Protein AF-A0A0B2QK02-F1 (afdb_monomer)

Secondary structure (DSSP, 8-state):
--------------TT-----PPP-TT---HHHHHHHHHHHHHHHHHHHHHHHHHHHHHHHHHHHHHHHHHHHHHHHHHHHHT-

Organism: Glycine soja (NCBI:txid3848)

pLDDT: mean 81.68, std 18.68, range [42.69, 98.44]

Mean predicted aligned error: 13.04 Å

Foldseek 3Di:
DDDDPPDDDPDPPPDPDPDDDDDDDPPDDDPVNVVVVVVVVVVVVVVVVVVVVVVVVVVVVVVVV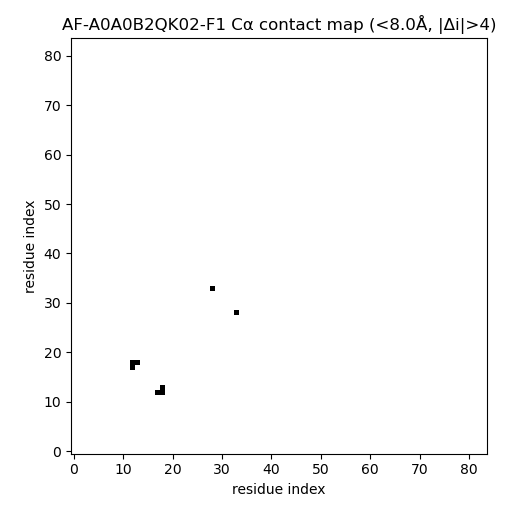VVVVVVVVVVVVVVVVVVD

Sequence (84 aa):
MIVMISSLSYICLVVGKKVSKAPKIQRLV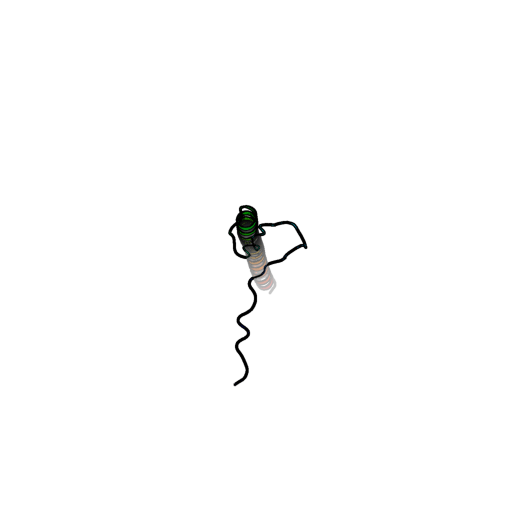TPLTLQRNRARIADKKKRIAKAKSEAAEYQKLLASKKISLGIWNILIYSEGVYNS

Structure (mmCIF, N/CA/C/O backbone):
data_AF-A0A0B2QK02-F1
#
_entry.id   AF-A0A0B2QK02-F1
#
loop_
_atom_site.group_PDB
_atom_site.id
_atom_site.type_symbol
_atom_site.label_atom_id
_atom_site.label_alt_id
_atom_site.label_comp_id
_atom_site.label_asym_id
_atom_site.label_entity_id
_atom_site.label_seq_id
_atom_site.pdbx_PDB_ins_code
_atom_site.Cartn_x
_atom_site.Cartn_y
_atom_site.Cartn_z
_atom_site.occupancy
_atom_site.B_iso_or_equiv
_atom_site.auth_seq_id
_atom_site.auth_comp_id
_atom_site.auth_asym_id
_atom_site.auth_atom_id
_atom_site.pdbx_PDB_model_num
ATOM 1 N N . MET A 1 1 ? -32.000 -37.905 29.933 1.00 48.84 1 MET A N 1
ATOM 2 C CA . MET A 1 1 ? -31.437 -37.693 31.283 1.00 48.84 1 MET A CA 1
ATOM 3 C C . MET A 1 1 ? -29.925 -37.581 31.164 1.00 48.84 1 MET A C 1
ATOM 5 O O . MET A 1 1 ? -29.276 -38.600 31.028 1.00 48.84 1 MET A O 1
ATOM 9 N N . ILE A 1 2 ? -29.425 -36.345 31.097 1.00 42.69 2 ILE A N 1
ATOM 10 C CA . ILE A 1 2 ? -28.167 -35.794 31.642 1.00 42.69 2 ILE A CA 1
ATOM 11 C C . ILE A 1 2 ? -28.352 -34.277 31.427 1.00 42.69 2 ILE A C 1
ATOM 13 O O . ILE A 1 2 ? -28.089 -33.726 30.366 1.00 42.69 2 ILE A O 1
ATOM 17 N N . VAL A 1 3 ? -29.100 -33.708 32.381 1.00 42.97 3 VAL A N 1
ATOM 18 C CA . VAL A 1 3 ? -29.054 -32.336 32.931 1.00 42.97 3 VAL A CA 1
ATOM 19 C C . VAL A 1 3 ? -28.477 -31.245 32.011 1.00 42.97 3 VAL A C 1
ATOM 21 O O . VAL A 1 3 ? -27.289 -31.211 31.726 1.00 42.97 3 VAL A O 1
ATOM 24 N N . MET A 1 4 ? -29.293 -30.314 31.503 1.00 50.47 4 MET A N 1
ATOM 25 C CA . MET A 1 4 ? -29.585 -29.041 32.192 1.00 50.47 4 MET A CA 1
ATOM 26 C C . MET A 1 4 ? -28.451 -28.574 33.115 1.00 50.47 4 MET A C 1
A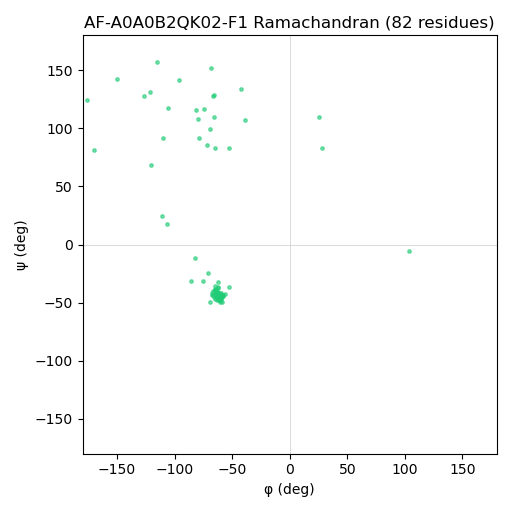TOM 28 O O . MET A 1 4 ? -28.510 -28.754 34.326 1.00 50.47 4 MET A O 1
ATOM 32 N N . ILE A 1 5 ? -27.456 -27.907 32.534 1.00 54.59 5 ILE A N 1
ATOM 33 C CA . ILE A 1 5 ? -26.642 -26.914 33.244 1.00 54.59 5 ILE A CA 1
ATOM 34 C C . ILE A 1 5 ? -26.811 -25.588 32.501 1.00 54.59 5 ILE A C 1
ATOM 36 O O . ILE A 1 5 ? -25.940 -25.056 31.821 1.00 54.59 5 ILE A O 1
ATOM 40 N N . SER A 1 6 ? -28.034 -25.083 32.610 1.00 53.00 6 SER A N 1
ATOM 41 C CA . SER A 1 6 ? -28.353 -23.665 32.600 1.00 53.00 6 SER A CA 1
ATOM 42 C C . SER A 1 6 ? -27.729 -23.011 33.837 1.00 53.00 6 SER A C 1
ATOM 44 O O . SER A 1 6 ? -28.393 -22.875 34.857 1.00 53.00 6 SER A O 1
ATOM 46 N N . SER A 1 7 ? -26.447 -22.659 33.779 1.00 46.94 7 SER A N 1
ATOM 47 C CA . SER A 1 7 ? -25.753 -21.871 34.812 1.00 46.94 7 SER A CA 1
ATOM 48 C C . SER A 1 7 ? -24.330 -21.609 34.304 1.00 46.94 7 SER A C 1
ATOM 50 O O . SER A 1 7 ? -23.629 -22.554 33.979 1.00 46.94 7 SER A O 1
ATOM 52 N N . LEU A 1 8 ? -23.791 -20.407 34.178 1.00 46.41 8 LEU A N 1
ATOM 53 C CA . LEU A 1 8 ? -24.110 -19.156 34.826 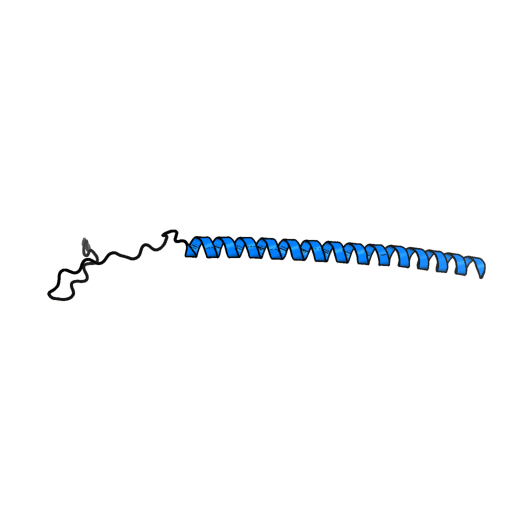1.00 46.41 8 LEU A CA 1
ATOM 54 C C . LEU A 1 8 ? -23.767 -18.018 33.867 1.00 46.41 8 LEU A C 1
ATOM 56 O O . LEU A 1 8 ? -22.738 -18.032 33.192 1.00 46.41 8 LEU A O 1
ATOM 60 N N . SER A 1 9 ? -24.604 -16.985 33.886 1.00 46.72 9 SER A N 1
ATOM 61 C CA . SER A 1 9 ? -24.170 -15.636 33.560 1.00 46.72 9 SER A CA 1
ATOM 62 C C . SER A 1 9 ? -22.819 -15.359 34.217 1.00 46.72 9 SER A C 1
ATOM 64 O O . SER A 1 9 ? -22.650 -15.631 35.406 1.00 46.72 9 SER A O 1
ATOM 66 N N . TYR A 1 10 ? -21.893 -14.784 33.458 1.00 48.78 10 TYR A N 1
ATOM 67 C CA . TYR A 1 10 ? -20.664 -14.174 33.947 1.00 48.78 10 TYR A CA 1
ATOM 68 C C . TYR A 1 10 ? -20.969 -13.138 35.044 1.00 48.78 10 TYR A C 1
ATOM 70 O O . TYR A 1 10 ? -21.071 -11.942 34.786 1.00 48.78 10 TYR A O 1
ATOM 78 N N . ILE A 1 11 ? -21.132 -13.595 36.280 1.00 55.97 11 ILE A N 1
ATOM 79 C CA . ILE A 1 11 ? -21.226 -12.770 37.475 1.00 55.97 11 ILE A CA 1
ATOM 80 C C . ILE A 1 11 ? -19.929 -13.033 38.232 1.00 55.97 11 ILE A C 1
ATOM 82 O O . ILE A 1 11 ? -19.790 -13.976 39.004 1.00 55.97 11 ILE A O 1
ATOM 86 N N . CYS A 1 12 ? -18.934 -12.197 37.947 1.00 49.59 12 CYS A N 1
ATOM 87 C CA . CYS A 1 12 ? -17.750 -12.069 38.783 1.00 49.59 12 CYS A CA 1
ATOM 88 C C . CYS A 1 12 ? -18.173 -11.335 40.066 1.00 49.59 12 CYS A C 1
ATOM 90 O O . CYS A 1 12 ? -18.117 -10.108 40.145 1.00 49.59 12 CYS A O 1
ATOM 92 N N . LEU A 1 13 ? -18.676 -12.085 41.049 1.00 53.56 13 LEU A N 1
ATOM 93 C CA . LEU A 1 13 ? -18.883 -11.597 42.411 1.00 53.56 13 LEU A CA 1
ATOM 94 C C . LEU A 1 13 ? -17.533 -11.602 43.129 1.00 53.56 13 LEU A C 1
ATOM 96 O O . LEU A 1 13 ? -17.139 -12.586 43.747 1.00 53.56 13 LEU A O 1
ATOM 100 N N . VAL A 1 14 ? -16.824 -10.475 43.059 1.00 55.75 14 VAL A N 1
ATOM 101 C CA . VAL A 1 14 ? -15.837 -10.136 44.088 1.00 55.75 14 VAL A CA 1
ATOM 102 C C . VAL A 1 14 ? -16.630 -9.911 45.376 1.00 55.75 14 VAL A C 1
ATOM 104 O O . VAL A 1 14 ? -17.422 -8.972 45.474 1.00 55.75 14 VAL A O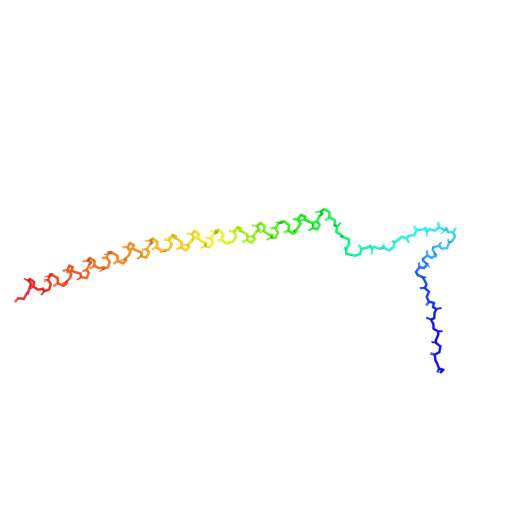 1
ATOM 107 N N . VAL A 1 15 ? -16.461 -10.844 46.311 1.00 57.50 15 VAL A N 1
ATOM 108 C CA . VAL A 1 15 ? -17.138 -10.958 47.608 1.00 57.50 15 VAL A CA 1
ATOM 109 C C . VAL A 1 15 ? -17.338 -9.578 48.256 1.00 57.50 15 VAL A C 1
ATOM 111 O O . VAL A 1 15 ? -16.390 -8.948 48.716 1.00 57.50 15 VAL A O 1
ATOM 114 N N . GLY A 1 16 ? -18.587 -9.093 48.256 1.00 61.09 16 GLY A N 1
ATOM 115 C CA . GLY A 1 16 ? -19.034 -7.941 49.052 1.00 61.09 16 GLY A CA 1
ATOM 116 C C . GLY A 1 16 ? -19.233 -6.591 48.342 1.00 61.09 16 GLY A C 1
ATOM 117 O O . GLY A 1 16 ? -19.752 -5.676 48.977 1.00 61.09 16 GLY A O 1
ATOM 118 N N . LYS A 1 17 ? -18.896 -6.421 47.052 1.00 66.19 17 LYS A N 1
ATOM 119 C CA . LYS A 1 17 ? -19.177 -5.164 46.312 1.00 66.19 17 LYS A CA 1
ATOM 120 C C . LYS A 1 17 ? -19.938 -5.449 45.016 1.00 66.19 17 LYS A C 1
ATOM 122 O O . LYS A 1 17 ? -19.493 -6.248 44.198 1.00 66.19 17 LYS A O 1
ATOM 127 N N . LYS A 1 18 ? -21.075 -4.776 44.791 1.00 70.00 18 LYS A N 1
ATOM 128 C CA . LYS A 1 18 ? -21.797 -4.837 43.506 1.00 70.00 18 LYS A CA 1
ATOM 129 C C . LYS A 1 18 ? -20.959 -4.126 42.438 1.00 70.00 18 LYS A C 1
ATOM 131 O O . LYS A 1 18 ? -20.956 -2.901 42.374 1.00 70.00 18 LYS A O 1
ATOM 136 N N . VAL A 1 19 ? -20.228 -4.882 41.621 1.00 74.25 19 VAL A N 1
ATOM 137 C CA . VAL A 1 19 ? -19.420 -4.335 40.522 1.00 74.25 19 VAL A CA 1
ATOM 138 C C . VAL A 1 19 ? -20.105 -4.639 39.194 1.00 74.25 19 VAL A C 1
ATOM 140 O O . VAL A 1 19 ? -20.256 -5.796 38.817 1.00 74.25 19 VAL A O 1
ATOM 143 N N . SER A 1 20 ? -20.495 -3.594 38.464 1.00 83.62 20 SER A N 1
ATOM 144 C CA . SER A 1 20 ? -20.943 -3.723 37.075 1.00 83.62 20 SER A CA 1
ATOM 145 C C . SER A 1 20 ? -19.718 -3.796 36.159 1.00 83.62 20 SER A C 1
ATOM 147 O O . SER A 1 20 ? -18.918 -2.858 36.105 1.00 83.62 20 SER A O 1
ATOM 149 N N . LYS A 1 21 ? -19.527 -4.927 35.470 1.00 83.44 21 LYS A N 1
ATOM 150 C CA . LYS A 1 21 ? -18.514 -5.097 34.418 1.00 83.44 21 LYS A CA 1
ATOM 151 C C . LYS A 1 21 ? -19.203 -5.480 33.118 1.00 83.44 21 LYS A C 1
ATOM 153 O O . LYS A 1 21 ? -20.010 -6.402 33.094 1.00 83.44 21 LYS A O 1
ATOM 158 N N . ALA A 1 22 ? -18.841 -4.791 32.040 1.00 87.94 22 ALA A N 1
ATOM 159 C CA . ALA A 1 22 ? -19.266 -5.139 30.694 1.00 87.94 22 ALA A CA 1
ATOM 160 C C . ALA A 1 22 ? -18.186 -5.986 29.997 1.00 87.94 22 ALA A C 1
ATOM 162 O O . ALA A 1 22 ? -16.991 -5.713 30.169 1.00 87.94 22 ALA A O 1
ATOM 163 N N . PRO A 1 23 ? -18.571 -6.996 29.201 1.00 91.00 23 PRO A N 1
ATOM 164 C CA . PRO A 1 23 ? -17.627 -7.755 28.394 1.00 91.00 23 PRO A CA 1
ATOM 165 C C . PRO A 1 23 ? -17.042 -6.886 27.272 1.00 91.00 23 PRO A C 1
ATOM 167 O O . PRO A 1 23 ? -17.677 -5.960 26.764 1.00 91.00 23 PRO A O 1
ATOM 170 N N . LYS A 1 24 ? -15.818 -7.206 26.845 1.00 92.62 24 LYS A N 1
ATOM 171 C CA . LYS A 1 24 ? -15.174 -6.530 25.716 1.00 92.62 24 LYS A CA 1
ATOM 172 C C . LYS A 1 24 ? -15.919 -6.837 24.416 1.00 92.62 24 LYS A C 1
ATOM 174 O O . LYS A 1 24 ? -16.051 -7.994 24.024 1.00 92.62 24 LYS A O 1
ATOM 179 N N . ILE A 1 25 ? -16.289 -5.792 23.683 1.00 92.31 25 ILE A N 1
ATOM 180 C CA . ILE A 1 25 ? -16.849 -5.929 22.337 1.00 92.31 25 ILE A CA 1
ATOM 181 C C . ILE A 1 25 ? -15.701 -6.162 21.346 1.00 92.31 25 ILE A C 1
ATOM 183 O O . ILE A 1 25 ? -14.912 -5.265 21.052 1.00 92.31 25 ILE A O 1
ATOM 187 N N . GLN A 1 26 ? -15.583 -7.385 20.830 1.00 91.62 26 GLN A N 1
ATOM 188 C CA . GLN A 1 26 ? -14.405 -7.815 20.067 1.00 91.62 26 GLN A CA 1
ATOM 189 C C . GLN A 1 26 ? -14.333 -7.266 18.631 1.00 91.62 26 GLN A C 1
ATOM 191 O O .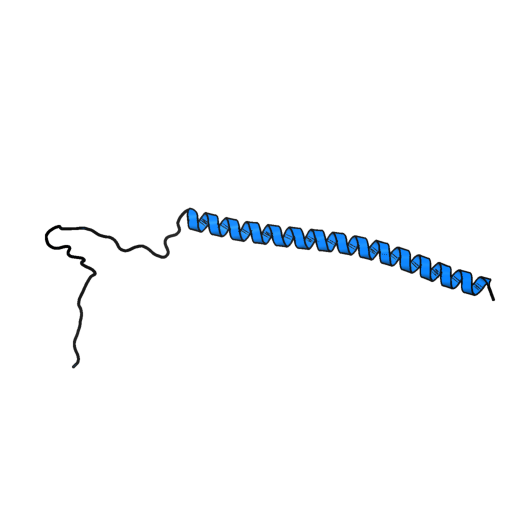 GLN A 1 26 ? -13.239 -7.078 18.098 1.00 91.62 26 GLN A O 1
ATOM 196 N N . ARG A 1 27 ? -15.475 -7.034 17.978 1.00 93.12 27 ARG A N 1
ATOM 197 C CA . ARG A 1 27 ? -15.550 -6.599 16.569 1.00 93.12 27 ARG A CA 1
ATOM 198 C C . ARG A 1 27 ? -16.048 -5.160 16.422 1.00 93.12 27 ARG A C 1
ATOM 200 O O . ARG A 1 27 ? -16.574 -4.790 15.380 1.00 93.12 27 ARG A O 1
ATOM 207 N N . LEU A 1 28 ? -15.859 -4.351 17.463 1.00 94.81 28 LEU A N 1
ATOM 208 C CA . LEU A 1 28 ? -16.161 -2.928 17.413 1.00 94.81 28 LEU A CA 1
ATOM 209 C C . LEU A 1 28 ? -15.223 -2.228 16.423 1.00 94.81 28 LEU A C 1
ATOM 211 O O . LEU A 1 28 ? -13.998 -2.348 16.515 1.00 94.81 28 LEU A O 1
ATOM 215 N N . VAL A 1 29 ? -15.798 -1.466 15.495 1.00 95.69 29 VAL A N 1
ATOM 216 C CA . VAL A 1 29 ? -15.021 -0.594 14.614 1.00 95.69 29 VAL A CA 1
ATOM 217 C C . VAL A 1 29 ? -14.551 0.606 15.428 1.00 95.69 29 VAL A C 1
ATOM 219 O O . VAL A 1 29 ? -15.350 1.388 15.929 1.00 95.69 29 VAL A O 1
ATOM 222 N N . THR A 1 30 ? -13.236 0.741 15.568 1.00 96.44 30 THR A N 1
ATOM 223 C CA . THR A 1 30 ? -12.593 1.854 16.280 1.00 96.44 30 THR A CA 1
ATOM 224 C C . THR A 1 30 ? -11.766 2.707 15.314 1.00 96.44 30 THR A C 1
ATOM 226 O O . THR A 1 30 ? -11.310 2.191 14.285 1.00 96.44 30 THR A O 1
ATOM 229 N N . PRO A 1 31 ? -11.477 3.984 15.625 1.00 97.62 31 PRO A N 1
ATOM 230 C CA . PRO A 1 31 ? -10.637 4.833 14.772 1.00 97.62 31 PRO A CA 1
ATOM 231 C C . PRO A 1 31 ? -9.283 4.193 14.429 1.00 97.62 31 PRO A C 1
ATOM 233 O O . PRO A 1 31 ? -8.820 4.256 13.291 1.00 97.62 31 PRO A O 1
ATOM 236 N N . LEU A 1 32 ? -8.697 3.464 15.382 1.00 96.56 32 LEU A N 1
ATOM 237 C CA . LEU A 1 32 ? -7.450 2.725 15.198 1.00 96.56 32 LEU A CA 1
ATOM 238 C C . LEU A 1 32 ? -7.579 1.587 14.169 1.00 96.56 32 LEU A C 1
ATOM 240 O O . LEU A 1 32 ? -6.672 1.357 13.366 1.00 96.56 32 LEU A O 1
ATOM 244 N N . THR A 1 33 ? -8.712 0.876 14.154 1.00 96.88 33 THR A N 1
ATOM 245 C CA . THR A 1 33 ? -8.975 -0.152 13.129 1.00 96.88 33 THR A CA 1
ATOM 246 C C . THR A 1 33 ? -9.088 0.464 11.732 1.00 96.88 33 THR A C 1
ATOM 248 O O . THR A 1 33 ? -8.531 -0.083 10.776 1.00 96.88 33 THR A O 1
ATOM 251 N N . LEU A 1 34 ? -9.709 1.645 11.619 1.00 97.62 34 LEU A N 1
ATOM 252 C CA . LEU A 1 34 ? -9.805 2.394 10.364 1.00 97.62 34 LEU A CA 1
ATOM 253 C C . LEU A 1 34 ? -8.431 2.886 9.895 1.00 97.62 34 LEU A C 1
ATOM 255 O O . LEU A 1 34 ? -8.100 2.736 8.719 1.00 97.62 34 LEU A O 1
ATOM 259 N N . GLN A 1 35 ? -7.603 3.405 10.805 1.00 98.25 35 GLN A N 1
ATOM 260 C CA . GLN A 1 35 ? -6.245 3.860 10.499 1.00 98.25 35 GLN A CA 1
ATOM 261 C C . GLN A 1 35 ? -5.379 2.724 9.940 1.00 98.25 35 GLN A C 1
ATOM 263 O O . GLN A 1 35 ? -4.746 2.888 8.898 1.00 98.25 35 GLN A O 1
ATOM 268 N N . ARG A 1 36 ? -5.411 1.539 10.564 1.00 98.19 36 ARG A N 1
ATOM 269 C CA . ARG A 1 36 ? -4.686 0.355 10.066 1.00 98.19 36 ARG A CA 1
ATOM 270 C C . ARG A 1 36 ? -5.176 -0.099 8.694 1.00 98.19 36 ARG A C 1
ATOM 272 O O . ARG A 1 36 ? -4.380 -0.543 7.871 1.00 98.19 36 ARG A O 1
ATOM 279 N N . ASN A 1 37 ? -6.480 -0.007 8.432 1.00 97.75 37 ASN A N 1
ATOM 280 C CA . ASN A 1 37 ? -7.020 -0.319 7.111 1.00 97.75 37 ASN A CA 1
ATOM 281 C C . ASN A 1 37 ? -6.516 0.671 6.049 1.00 97.75 37 ASN A C 1
ATOM 283 O O . ASN A 1 37 ? -6.016 0.258 5.004 1.00 97.75 37 ASN A O 1
ATOM 287 N N . ARG A 1 38 ? -6.569 1.974 6.352 1.00 98.44 38 ARG A N 1
ATOM 288 C CA . ARG A 1 38 ? -6.044 3.031 5.475 1.00 98.44 38 ARG A CA 1
ATOM 289 C C . ARG A 1 38 ? -4.553 2.840 5.188 1.00 98.44 38 ARG A C 1
ATOM 291 O O . ARG A 1 38 ? -4.162 2.923 4.028 1.00 98.44 38 ARG A O 1
ATOM 298 N N . ALA A 1 39 ? -3.754 2.509 6.205 1.00 98.44 39 ALA A N 1
ATOM 299 C CA . ALA A 1 39 ? -2.328 2.220 6.052 1.00 98.44 39 ALA A CA 1
ATOM 300 C C . ALA A 1 39 ? -2.081 1.047 5.087 1.00 98.44 39 ALA A C 1
ATOM 302 O O . ALA A 1 39 ? -1.358 1.205 4.107 1.00 98.44 39 ALA A O 1
ATOM 303 N N . ARG A 1 40 ? -2.781 -0.085 5.269 1.00 98.44 40 ARG A N 1
ATOM 304 C CA . ARG A 1 40 ? -2.674 -1.243 4.357 1.00 98.44 40 ARG A CA 1
ATOM 305 C C . ARG A 1 40 ? -2.989 -0.884 2.904 1.00 98.44 40 ARG A C 1
ATOM 307 O O . ARG A 1 40 ? -2.301 -1.337 1.989 1.00 98.44 40 ARG A O 1
ATOM 314 N N . ILE A 1 41 ? -4.027 -0.078 2.682 1.00 98.25 41 ILE A N 1
ATOM 315 C CA . ILE A 1 41 ? -4.416 0.368 1.337 1.00 98.25 41 ILE A CA 1
ATOM 316 C C . ILE A 1 41 ? -3.347 1.295 0.745 1.00 98.25 41 ILE A C 1
ATOM 318 O O . ILE A 1 41 ? -2.991 1.141 -0.425 1.00 98.25 41 ILE A O 1
ATOM 322 N N . ALA A 1 42 ? -2.820 2.233 1.534 1.00 98.38 42 ALA A N 1
ATOM 323 C CA . ALA A 1 42 ? -1.763 3.142 1.101 1.00 98.38 42 ALA A CA 1
ATOM 324 C C . ALA A 1 42 ? -0.495 2.376 0.699 1.00 98.38 42 ALA A C 1
ATOM 326 O O . ALA A 1 42 ? 0.051 2.620 -0.376 1.00 98.38 42 ALA A O 1
ATOM 327 N N . ASP A 1 43 ? -0.081 1.391 1.494 1.00 98.25 43 ASP A N 1
ATOM 328 C CA . ASP A 1 43 ? 1.093 0.569 1.194 1.00 98.25 43 ASP A CA 1
ATOM 329 C C . ASP A 1 43 ? 0.898 -0.263 -0.076 1.00 98.25 43 ASP A C 1
ATOM 331 O O . ASP A 1 43 ? 1.803 -0.350 -0.909 1.00 98.25 43 ASP A O 1
ATOM 335 N N . LYS A 1 44 ? -0.305 -0.813 -0.291 1.00 98.44 44 LYS A N 1
ATOM 336 C CA . LYS A 1 44 ? -0.636 -1.514 -1.541 1.00 98.44 44 LYS A CA 1
ATOM 337 C C . LYS A 1 44 ? -0.511 -0.586 -2.753 1.00 98.44 44 LYS A C 1
ATOM 339 O O . LYS A 1 44 ? 0.084 -0.978 -3.755 1.00 98.44 44 LYS A O 1
ATOM 344 N N . LYS A 1 45 ? -1.024 0.645 -2.661 1.00 98.31 45 LYS A N 1
ATOM 345 C CA . LYS A 1 45 ? -0.903 1.646 -3.736 1.00 98.31 45 LYS A CA 1
ATOM 346 C C . LYS A 1 45 ? 0.557 2.016 -4.009 1.00 98.31 45 LYS A C 1
ATOM 348 O O . LYS A 1 45 ? 0.955 2.043 -5.170 1.00 98.31 45 LYS A O 1
ATOM 353 N N . LYS A 1 46 ? 1.362 2.225 -2.959 1.00 98.19 46 LYS A N 1
ATOM 354 C CA . LYS A 1 46 ? 2.802 2.516 -3.079 1.00 98.19 46 LYS A CA 1
ATOM 355 C C . LYS A 1 46 ? 3.553 1.402 -3.813 1.00 98.19 46 LYS A C 1
ATOM 357 O O . LYS A 1 46 ? 4.315 1.691 -4.729 1.00 98.19 46 LYS A O 1
ATOM 362 N N . ARG A 1 47 ? 3.294 0.133 -3.469 1.00 98.25 47 ARG A N 1
ATOM 363 C CA . ARG A 1 47 ? 3.916 -1.024 -4.144 1.00 98.25 47 ARG A CA 1
ATOM 364 C C . ARG A 1 47 ? 3.576 -1.079 -5.633 1.00 98.25 47 ARG A C 1
ATOM 366 O O . ARG A 1 47 ? 4.460 -1.310 -6.446 1.00 98.25 47 ARG A O 1
ATOM 373 N N . ILE A 1 48 ? 2.314 -0.828 -5.989 1.00 97.94 48 ILE A N 1
ATOM 374 C CA . ILE A 1 48 ? 1.875 -0.820 -7.393 1.00 97.94 48 ILE A CA 1
ATOM 375 C C . ILE A 1 48 ? 2.541 0.319 -8.171 1.00 97.94 48 ILE A C 1
ATOM 377 O O . ILE A 1 48 ? 2.985 0.103 -9.294 1.00 97.94 48 ILE A O 1
ATOM 381 N N . ALA A 1 49 ? 2.619 1.520 -7.592 1.00 97.88 49 ALA A N 1
ATOM 382 C CA . ALA A 1 49 ? 3.270 2.658 -8.239 1.00 97.88 49 ALA A CA 1
ATOM 383 C C . ALA A 1 49 ? 4.755 2.374 -8.521 1.00 97.88 49 ALA A C 1
ATOM 385 O O . ALA A 1 49 ? 5.202 2.587 -9.644 1.00 97.88 49 ALA A O 1
ATOM 386 N N . LYS A 1 50 ? 5.469 1.807 -7.539 1.00 97.81 50 LYS A N 1
ATOM 387 C CA . LYS A 1 50 ? 6.874 1.402 -7.676 1.00 97.81 50 LYS A CA 1
ATOM 388 C C . LYS A 1 50 ? 7.077 0.357 -8.782 1.00 97.81 50 LYS A C 1
ATOM 390 O O . LYS A 1 50 ? 7.911 0.544 -9.656 1.00 97.81 50 LYS A O 1
ATOM 395 N N . ALA A 1 51 ? 6.262 -0.698 -8.806 1.00 96.81 51 ALA A N 1
ATOM 396 C CA . ALA A 1 51 ? 6.367 -1.725 -9.845 1.00 96.81 51 ALA A CA 1
ATOM 397 C C . ALA A 1 51 ? 6.107 -1.163 -11.257 1.00 96.81 51 ALA A C 1
ATOM 399 O O . ALA A 1 51 ? 6.751 -1.565 -12.223 1.00 96.81 51 ALA A O 1
ATOM 400 N N . LYS A 1 52 ? 5.175 -0.207 -11.387 1.00 97.44 52 LYS A N 1
ATOM 401 C CA . LYS A 1 52 ? 4.896 0.460 -12.666 1.00 97.44 52 LYS A CA 1
ATOM 402 C C . LYS A 1 52 ? 6.056 1.340 -13.134 1.00 97.44 52 LYS A C 1
ATOM 404 O O . LYS A 1 52 ? 6.357 1.319 -14.325 1.00 97.44 52 LYS A O 1
ATOM 409 N N . SER A 1 53 ? 6.689 2.102 -12.238 1.00 96.88 53 SER A N 1
ATOM 410 C CA . SER A 1 53 ? 7.844 2.933 -12.605 1.00 96.88 53 SER A CA 1
ATOM 411 C C . SER A 1 53 ? 9.035 2.076 -13.027 1.00 96.88 53 SER A C 1
ATOM 413 O O . SER A 1 53 ? 9.605 2.320 -14.085 1.00 96.88 53 SER A O 1
ATOM 415 N N . GLU A 1 54 ? 9.334 1.014 -12.275 1.00 96.38 54 GLU A N 1
ATOM 416 C CA . GLU A 1 54 ? 10.421 0.076 -12.591 1.00 96.38 54 GLU A CA 1
ATOM 417 C C . GLU A 1 54 ? 10.197 -0.624 -13.941 1.00 96.38 54 GLU A C 1
ATOM 419 O O . GLU A 1 54 ? 11.113 -0.721 -14.757 1.00 96.38 54 GLU A O 1
ATOM 424 N N . ALA A 1 55 ? 8.964 -1.056 -14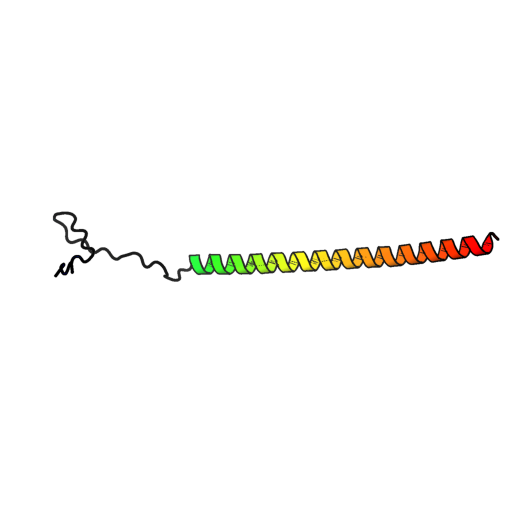.230 1.00 96.75 55 ALA A N 1
ATOM 425 C CA . ALA A 1 55 ? 8.629 -1.652 -15.522 1.00 96.75 55 ALA A CA 1
ATOM 426 C C . ALA A 1 55 ? 8.806 -0.660 -16.684 1.00 96.75 55 ALA A C 1
ATOM 428 O O . ALA A 1 55 ? 9.334 -1.030 -17.734 1.00 96.75 55 ALA A O 1
ATOM 429 N N . ALA A 1 56 ? 8.401 0.601 -16.501 1.00 96.88 56 ALA A N 1
ATOM 430 C CA . ALA A 1 56 ? 8.565 1.639 -17.516 1.00 96.88 56 ALA A CA 1
ATOM 431 C C . ALA A 1 56 ? 10.047 1.975 -17.766 1.00 96.88 56 ALA A C 1
ATOM 433 O O . ALA A 1 56 ? 10.458 2.157 -18.912 1.00 96.88 56 ALA A O 1
ATOM 434 N N . GLU A 1 57 ? 10.864 2.031 -16.714 1.00 95.69 57 GLU A N 1
ATOM 435 C CA . GLU A 1 57 ? 12.316 2.223 -16.821 1.00 95.69 57 GLU A CA 1
ATOM 436 C C . GLU A 1 57 ? 12.985 1.059 -17.556 1.00 95.69 57 GLU A C 1
ATOM 438 O O . GLU A 1 57 ? 13.771 1.272 -18.484 1.00 95.69 57 GLU A O 1
ATOM 443 N N . TYR A 1 58 ? 12.612 -0.174 -17.215 1.00 96.44 58 TYR A N 1
ATOM 444 C CA . TYR A 1 58 ? 13.131 -1.363 -17.881 1.00 96.44 58 TYR A CA 1
ATOM 445 C C . TYR A 1 58 ? 12.756 -1.411 -19.370 1.00 96.44 58 TYR A C 1
ATOM 447 O O . TYR A 1 58 ? 13.596 -1.728 -20.214 1.00 96.44 58 TYR A O 1
ATOM 455 N N . GLN A 1 59 ? 11.524 -1.030 -19.722 1.00 95.88 59 GLN A N 1
ATOM 456 C CA . GLN A 1 59 ? 11.089 -0.940 -21.120 1.00 95.88 59 GLN A CA 1
ATOM 457 C C . GLN A 1 59 ? 11.921 0.064 -21.927 1.00 95.88 59 GLN A C 1
ATOM 459 O O . GLN A 1 59 ? 12.309 -0.244 -23.056 1.00 95.88 59 GLN A O 1
ATOM 464 N N . LYS A 1 60 ? 12.248 1.228 -21.348 1.00 95.62 60 LYS A N 1
ATOM 465 C CA . LYS A 1 60 ? 13.130 2.217 -21.991 1.00 95.62 60 LYS A CA 1
ATOM 466 C C . LYS A 1 60 ? 14.51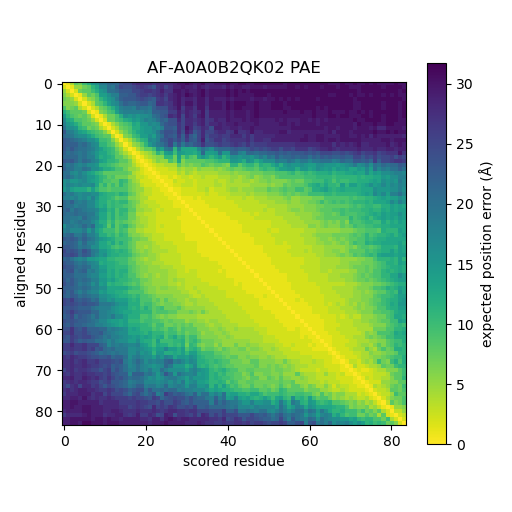9 1.637 -22.245 1.00 95.62 60 LYS A C 1
ATOM 468 O O . LYS A 1 60 ? 15.018 1.722 -23.365 1.00 95.62 60 LYS A O 1
ATOM 473 N N . LEU A 1 61 ? 15.107 0.985 -21.239 1.00 95.12 61 LEU A N 1
ATOM 474 C CA . LEU A 1 61 ? 16.418 0.345 -21.367 1.00 95.12 61 LEU A CA 1
ATOM 475 C C . LEU A 1 61 ? 16.425 -0.725 -22.468 1.00 95.12 61 LEU A C 1
ATOM 477 O O . LEU A 1 61 ? 17.358 -0.792 -23.270 1.00 95.12 61 LEU A O 1
ATOM 481 N N . LEU A 1 62 ? 15.380 -1.553 -22.526 1.00 95.56 62 LEU A N 1
ATOM 482 C CA . LEU A 1 62 ? 15.233 -2.566 -23.568 1.00 95.56 62 LEU A CA 1
ATOM 483 C C . LEU A 1 62 ? 15.118 -1.950 -24.962 1.00 95.56 62 LEU A C 1
ATOM 485 O O . LEU A 1 62 ? 15.729 -2.471 -25.893 1.00 95.56 62 LEU A O 1
ATOM 489 N N . ALA A 1 63 ? 14.363 -0.862 -25.119 1.00 95.00 63 ALA A N 1
ATOM 490 C CA . ALA A 1 63 ? 14.243 -0.171 -26.399 1.00 95.00 63 ALA A CA 1
ATOM 491 C C . ALA A 1 63 ? 15.607 0.355 -26.877 1.00 95.00 63 ALA A C 1
ATOM 493 O O . ALA A 1 63 ? 16.004 0.067 -28.007 1.00 95.00 63 ALA A O 1
ATOM 494 N N . SER A 1 64 ? 16.368 1.023 -26.002 1.00 93.06 64 SER A N 1
ATOM 495 C CA . SER A 1 64 ? 17.720 1.504 -26.322 1.00 93.06 64 SER A CA 1
ATOM 496 C C . SER A 1 64 ? 18.666 0.366 -26.720 1.00 93.06 64 SER A C 1
ATOM 498 O O . SER A 1 64 ? 19.371 0.474 -27.724 1.00 93.06 64 SER A O 1
ATOM 500 N N . LYS A 1 65 ? 18.646 -0.759 -25.987 1.00 91.56 65 LYS A N 1
ATOM 501 C CA . LYS A 1 65 ? 19.460 -1.941 -26.324 1.00 91.56 65 LYS A CA 1
ATOM 502 C C . LYS A 1 65 ? 19.067 -2.557 -27.667 1.00 91.56 65 LYS A C 1
ATOM 504 O O . LYS A 1 65 ? 19.947 -2.906 -28.442 1.00 91.56 65 LYS A O 1
ATOM 509 N N . LYS A 1 66 ? 17.768 -2.669 -27.965 1.00 90.19 66 LYS A N 1
ATOM 510 C CA . LYS A 1 66 ? 17.277 -3.211 -29.244 1.00 90.19 66 LYS A CA 1
ATOM 511 C C . LYS A 1 66 ? 17.720 -2.367 -30.436 1.00 90.19 66 LYS A C 1
ATOM 513 O O . LYS A 1 66 ? 18.174 -2.931 -31.424 1.00 90.19 66 LYS A O 1
ATOM 518 N N . ILE A 1 67 ? 17.624 -1.040 -30.325 1.00 91.25 67 ILE A N 1
ATOM 519 C CA . ILE A 1 67 ? 18.078 -0.116 -31.375 1.00 91.25 67 ILE A CA 1
ATOM 520 C C . ILE A 1 67 ? 19.582 -0.292 -31.612 1.00 91.25 67 ILE A C 1
ATOM 522 O O . ILE A 1 67 ? 20.005 -0.499 -32.745 1.00 91.25 67 ILE A O 1
ATOM 526 N N . SER A 1 68 ? 20.378 -0.278 -30.539 1.00 87.69 68 SER A N 1
ATOM 527 C CA . SER A 1 68 ? 21.834 -0.439 -30.626 1.00 87.69 68 SER A CA 1
ATOM 528 C C . SER A 1 68 ? 22.242 -1.784 -31.235 1.00 87.69 68 SER A C 1
ATOM 530 O O . SER A 1 68 ? 23.073 -1.807 -32.139 1.00 87.69 68 SER A O 1
ATOM 532 N N . LEU A 1 69 ? 21.622 -2.887 -30.800 1.00 86.81 69 LEU A N 1
ATOM 533 C CA . LEU A 1 69 ? 21.878 -4.221 -31.352 1.00 86.81 69 LEU A CA 1
ATOM 534 C C . LEU A 1 69 ? 21.490 -4.315 -32.828 1.00 86.81 69 LEU A C 1
ATOM 536 O O . LEU A 1 69 ? 22.219 -4.925 -33.600 1.00 86.81 69 LEU A O 1
ATOM 540 N N . GLY A 1 70 ? 20.373 -3.704 -33.229 1.00 88.38 70 GLY A N 1
ATOM 541 C CA . GLY A 1 70 ? 19.960 -3.657 -34.631 1.00 88.38 70 GLY A CA 1
ATOM 542 C C . GLY A 1 70 ? 20.984 -2.940 -35.511 1.00 88.38 70 GLY A C 1
ATOM 543 O O . GLY A 1 70 ? 21.372 -3.472 -36.546 1.00 88.38 70 GLY A O 1
ATOM 544 N N . ILE A 1 71 ? 21.472 -1.778 -35.065 1.00 86.62 71 ILE A N 1
ATOM 545 C CA . ILE A 1 71 ? 22.498 -1.002 -35.779 1.00 86.62 71 ILE A CA 1
ATOM 546 C C . ILE A 1 71 ? 23.811 -1.789 -35.878 1.00 86.62 71 ILE A C 1
ATOM 548 O O . ILE A 1 71 ? 24.378 -1.880 -36.963 1.00 86.62 71 ILE A O 1
ATOM 552 N N . TRP A 1 72 ? 24.267 -2.396 -34.777 1.00 85.56 72 TRP A N 1
ATOM 553 C CA . TRP A 1 72 ? 25.474 -3.231 -34.769 1.00 85.56 72 TRP A CA 1
ATOM 554 C C . TRP A 1 72 ? 25.368 -4.414 -35.730 1.00 85.56 72 TRP A C 1
ATOM 556 O O . TRP A 1 72 ? 26.318 -4.696 -36.452 1.00 85.56 72 TRP A O 1
ATOM 566 N N . ASN A 1 73 ? 24.210 -5.078 -35.778 1.00 83.69 73 ASN A N 1
ATOM 567 C CA . ASN A 1 73 ? 23.997 -6.182 -36.709 1.00 83.69 73 ASN A CA 1
ATOM 568 C C . ASN A 1 73 ? 24.081 -5.688 -38.160 1.00 83.69 73 ASN A C 1
ATOM 570 O O . ASN A 1 73 ? 24.817 -6.261 -38.952 1.00 83.69 73 ASN A O 1
ATOM 574 N N . ILE A 1 74 ? 23.394 -4.589 -38.497 1.00 83.31 74 ILE A N 1
ATOM 575 C CA . ILE A 1 74 ? 23.432 -3.994 -39.846 1.00 83.31 74 ILE A CA 1
ATOM 576 C C . ILE A 1 74 ? 24.865 -3.629 -40.256 1.00 83.31 74 ILE A C 1
ATOM 578 O O . ILE A 1 74 ? 25.263 -3.927 -41.380 1.00 83.31 74 ILE A O 1
ATOM 582 N N . LEU A 1 75 ? 25.641 -3.017 -39.3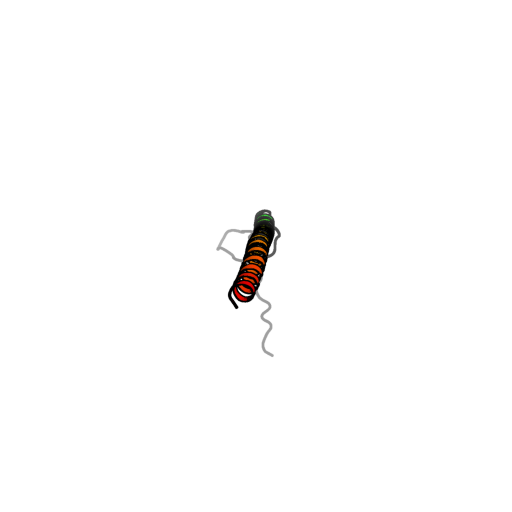57 1.00 81.19 75 LEU A N 1
ATOM 583 C CA . LEU A 1 75 ? 27.039 -2.663 -39.616 1.00 81.19 75 LEU A CA 1
ATOM 584 C C . LEU A 1 75 ? 27.899 -3.901 -39.881 1.00 81.19 75 LEU A C 1
ATOM 586 O O . LEU A 1 75 ? 28.607 -3.922 -40.881 1.00 81.19 75 LEU A O 1
ATOM 590 N N . ILE A 1 76 ? 27.767 -4.955 -39.068 1.00 78.81 76 ILE A N 1
ATOM 591 C CA . ILE A 1 76 ? 28.483 -6.225 -39.280 1.00 78.81 76 ILE A CA 1
ATOM 592 C C . ILE A 1 76 ? 28.119 -6.849 -40.637 1.00 78.81 76 ILE A C 1
ATOM 594 O O . ILE A 1 76 ? 29.005 -7.284 -41.371 1.00 78.81 76 ILE A O 1
ATOM 598 N N . TYR A 1 77 ? 26.832 -6.867 -41.004 1.00 75.38 77 TYR A N 1
ATOM 599 C CA . TYR A 1 77 ? 26.401 -7.375 -42.312 1.00 75.38 77 TYR A CA 1
ATOM 600 C C . TYR A 1 77 ? 26.921 -6.516 -43.473 1.00 75.38 77 TYR A C 1
ATOM 602 O O . TYR A 1 77 ? 27.272 -7.063 -44.514 1.00 75.38 77 TYR A O 1
ATOM 610 N N . SER A 1 78 ? 27.007 -5.194 -43.311 1.00 67.12 78 SER A N 1
ATOM 611 C CA . SER A 1 78 ? 27.566 -4.300 -44.330 1.00 67.12 78 SER A CA 1
ATOM 612 C C . SER A 1 78 ? 29.077 -4.507 -44.481 1.00 67.12 78 SER A C 1
ATOM 614 O O . SER A 1 78 ? 29.555 -4.725 -45.589 1.00 67.12 78 SER A O 1
ATOM 616 N N . GLU A 1 79 ? 29.840 -4.506 -43.388 1.00 66.88 79 GLU A N 1
ATOM 617 C CA . GLU A 1 79 ? 31.298 -4.711 -43.411 1.00 66.88 79 GLU A CA 1
ATOM 618 C C . GLU A 1 79 ? 31.703 -6.090 -43.957 1.00 66.88 79 GLU A C 1
ATOM 620 O O . GLU A 1 79 ? 32.733 -6.200 -44.620 1.00 66.88 79 GLU A O 1
ATOM 625 N N . GLY A 1 80 ? 30.888 -7.128 -43.741 1.00 61.72 80 GLY A N 1
ATOM 626 C CA . GLY A 1 80 ? 31.109 -8.461 -44.314 1.00 61.72 80 GLY A CA 1
ATOM 627 C C . GLY A 1 80 ? 30.862 -8.554 -45.826 1.00 61.72 80 GLY A C 1
ATOM 628 O O . GLY A 1 80 ? 31.446 -9.412 -46.479 1.00 61.72 80 GLY A O 1
ATOM 629 N N . VAL A 1 81 ? 30.036 -7.669 -46.396 1.00 58.41 81 VAL A N 1
ATOM 630 C CA . VAL A 1 81 ? 29.748 -7.617 -47.844 1.00 58.41 81 VAL A CA 1
ATOM 631 C C . VAL A 1 81 ? 30.786 -6.785 -48.603 1.00 58.41 81 VAL A C 1
ATOM 633 O O . VAL A 1 81 ? 31.087 -7.097 -49.748 1.00 58.41 81 VAL A O 1
ATOM 636 N N . TYR A 1 82 ? 31.364 -5.755 -47.976 1.00 56.22 82 TYR A N 1
ATOM 637 C CA . TYR A 1 82 ? 32.414 -4.927 -48.590 1.00 56.22 82 TYR A CA 1
ATOM 638 C C . TYR A 1 82 ? 33.829 -5.536 -48.508 1.00 56.22 82 TYR A C 1
ATOM 640 O O . TYR A 1 82 ? 34.731 -5.027 -49.166 1.00 56.22 82 TYR A O 1
ATOM 648 N N . ASN A 1 83 ? 34.035 -6.596 -47.715 1.00 56.59 83 ASN A N 1
ATOM 649 C CA . ASN A 1 83 ? 35.327 -7.283 -47.553 1.00 56.59 83 ASN A CA 1
ATOM 650 C C . ASN A 1 83 ? 35.402 -8.659 -48.256 1.00 56.59 83 ASN A C 1
ATOM 652 O O . ASN A 1 83 ? 36.277 -9.461 -47.924 1.00 56.59 83 ASN A O 1
ATOM 656 N N . SER A 1 84 ? 34.505 -8.939 -49.212 1.00 52.53 84 SER A N 1
ATOM 657 C CA . SER A 1 84 ? 34.569 -10.105 -50.113 1.00 52.53 84 SER A CA 1
ATOM 658 C C . SER A 1 84 ? 34.848 -9.677 -51.547 1.00 52.53 84 SER A C 1
ATOM 660 O O . SER A 1 84 ? 35.370 -10.546 -52.280 1.00 52.53 84 SER A O 1
#

Radius of gyration: 36.07 Å; Cα contacts (8 Å, |Δi|>4): 4; chains: 1; bounding box: 67×42×99 Å

Solvent-accessible surface area (backbone atoms only — not comparable to full-atom values): 5411 Å² total; per-residue (Å²): 143,82,75,89,75,91,72,74,80,94,71,80,74,58,88,93,55,97,69,92,79,82,82,83,73,86,85,66,90,43,75,67,59,53,52,55,51,52,50,56,53,51,52,53,51,52,53,53,53,50,54,53,52,53,51,54,54,50,50,52,54,50,52,55,50,52,54,52,51,51,53,53,50,53,50,53,58,49,57,59,62,78,74,110

InterPro domains:
  IPR001377 Small ribosomal subunit protein eS6 [PTHR11502] (16-65)